Protein AF-A0ABD0NFR9-F1 (afdb_monomer_lite)

pLDDT: mean 80.16, std 15.49, range [42.28, 97.75]

Radius of gyration: 17.25 Å; chains: 1; bounding box: 30×26×58 Å

Secondary structure (DSSP, 8-state):
-PPPTTTSHHHHHHHHH--SSSPP---HHHHHHHHHHH---S-BSS--TTT--SSSB--PPP---------

Structure (mmCIF, N/CA/C/O backbone):
data_AF-A0ABD0NFR9-F1
#
_entry.id   AF-A0ABD0NFR9-F1
#
loop_
_atom_site.group_PDB
_atom_site.id
_atom_site.type_symbol
_atom_site.label_atom_id
_atom_site.label_alt_id
_atom_site.label_comp_id
_atom_site.label_asym_id
_atom_site.label_entity_id
_atom_site.label_seq_id
_atom_site.pdbx_PDB_ins_code
_atom_site.Cartn_x
_atom_site.Cartn_y
_atom_site.Cartn_z
_atom_site.occupancy
_atom_site.B_iso_or_equiv
_atom_site.auth_seq_id
_atom_site.auth_comp_id
_atom_site.auth_asym_id
_atom_site.auth_atom_id
_atom_site.pdbx_PDB_model_num
ATOM 1 N N . MET A 1 1 ? 5.144 -17.474 -3.853 1.00 51.12 1 MET A N 1
ATOM 2 C CA . MET A 1 1 ? 5.827 -16.962 -5.059 1.00 51.12 1 MET A CA 1
ATOM 3 C C . MET A 1 1 ? 7.267 -16.677 -4.665 1.00 51.12 1 MET A C 1
ATOM 5 O O . MET A 1 1 ? 7.476 -15.844 -3.799 1.00 51.12 1 MET A O 1
ATOM 9 N N . HIS A 1 2 ? 8.233 -17.434 -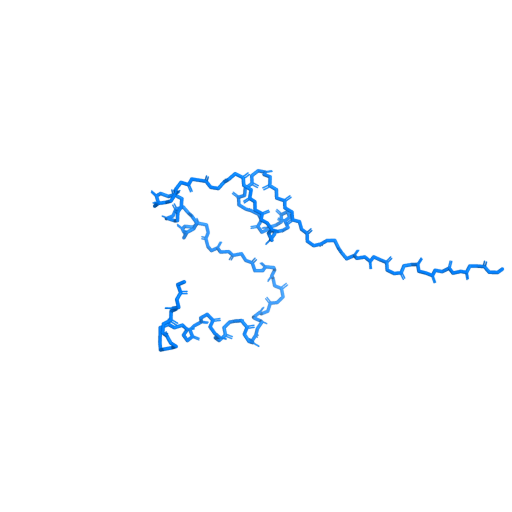5.182 1.00 58.38 2 HIS A N 1
ATOM 10 C CA . HIS A 1 2 ? 9.658 -17.176 -4.959 1.00 58.38 2 HIS A CA 1
ATOM 11 C C . HIS A 1 2 ? 10.155 -16.331 -6.132 1.00 58.38 2 HIS A C 1
ATOM 13 O O . HIS A 1 2 ? 10.023 -16.762 -7.276 1.00 58.38 2 HIS A O 1
ATOM 19 N N . ILE A 1 3 ? 10.659 -15.127 -5.864 1.00 59.69 3 ILE A N 1
ATOM 20 C CA . ILE A 1 3 ? 11.324 -14.312 -6.883 1.00 59.69 3 ILE A CA 1
ATOM 21 C C . ILE A 1 3 ? 12.791 -14.762 -6.909 1.00 59.69 3 ILE A C 1
ATOM 23 O O . ILE A 1 3 ? 13.439 -14.705 -5.862 1.00 59.69 3 ILE A O 1
ATOM 27 N N . PRO A 1 4 ? 13.326 -15.236 -8.049 1.00 69.88 4 PRO A N 1
ATOM 28 C CA . PRO A 1 4 ? 14.717 -15.665 -8.144 1.00 69.88 4 PRO A CA 1
ATOM 29 C C . PRO A 1 4 ? 15.682 -14.572 -7.664 1.00 69.88 4 PRO A C 1
ATOM 31 O O . PRO A 1 4 ? 15.489 -13.390 -7.959 1.00 69.88 4 PRO A O 1
ATOM 34 N N . GLY A 1 5 ? 16.746 -14.965 -6.958 1.00 63.59 5 GLY A N 1
ATOM 35 C CA . GLY A 1 5 ? 17.646 -14.034 -6.260 1.00 63.59 5 GLY A CA 1
ATOM 36 C C . GLY A 1 5 ? 18.278 -12.953 -7.146 1.00 63.59 5 GLY A C 1
ATOM 37 O O . GLY A 1 5 ? 18.475 -11.834 -6.692 1.00 63.59 5 GLY A O 1
ATOM 38 N N . VAL A 1 6 ? 18.507 -13.230 -8.435 1.00 72.19 6 VAL A N 1
ATOM 39 C CA . VAL A 1 6 ? 19.050 -12.239 -9.389 1.00 72.19 6 VAL A CA 1
ATOM 40 C C . VAL A 1 6 ? 18.067 -11.112 -9.727 1.00 72.19 6 VAL A C 1
ATOM 42 O O . VAL A 1 6 ? 18.487 -10.014 -10.073 1.00 72.19 6 VAL A O 1
ATOM 45 N N . THR A 1 7 ? 16.762 -11.357 -9.595 1.00 74.62 7 THR A N 1
ATOM 46 C CA . THR A 1 7 ? 15.704 -10.351 -9.794 1.00 74.62 7 THR A CA 1
ATOM 47 C C . THR A 1 7 ? 15.283 -9.664 -8.496 1.00 74.62 7 THR A C 1
ATOM 49 O O . THR A 1 7 ? 14.682 -8.596 -8.542 1.00 74.62 7 THR A O 1
ATOM 52 N N . ASN A 1 8 ? 15.629 -10.238 -7.339 1.00 77.88 8 ASN A N 1
ATOM 53 C CA . ASN A 1 8 ? 15.287 -9.699 -6.022 1.00 77.88 8 ASN A CA 1
ATOM 54 C C . ASN A 1 8 ? 16.379 -8.795 -5.425 1.00 77.88 8 ASN A C 1
ATOM 56 O O . ASN A 1 8 ? 16.219 -8.297 -4.316 1.00 77.88 8 ASN A O 1
ATOM 60 N N . VAL A 1 9 ? 17.481 -8.561 -6.149 1.00 80.19 9 VAL A N 1
ATOM 61 C CA . VAL A 1 9 ? 18.684 -7.881 -5.630 1.00 80.19 9 VAL A CA 1
ATOM 62 C C . VAL A 1 9 ? 18.366 -6.526 -4.996 1.00 80.19 9 VAL A C 1
ATOM 64 O O . VAL A 1 9 ? 18.897 -6.206 -3.938 1.00 80.19 9 VAL A O 1
ATOM 67 N N . VAL A 1 10 ? 17.477 -5.739 -5.607 1.00 77.12 10 VAL A N 1
ATOM 68 C CA . VAL A 1 10 ? 17.114 -4.407 -5.102 1.00 77.12 10 VAL A CA 1
ATOM 69 C C . VAL A 1 10 ? 16.322 -4.502 -3.795 1.00 77.12 10 VAL A C 1
ATOM 71 O O . VAL A 1 10 ? 16.652 -3.820 -2.827 1.00 77.12 10 VAL A O 1
ATOM 74 N N . ALA A 1 11 ? 15.313 -5.372 -3.727 1.00 76.50 11 ALA A N 1
ATOM 75 C CA . ALA A 1 11 ? 14.530 -5.563 -2.507 1.00 76.50 11 ALA A CA 1
ATOM 76 C C . ALA A 1 11 ? 15.362 -6.225 -1.392 1.00 76.50 11 ALA A C 1
ATOM 78 O O . ALA A 1 11 ? 15.279 -5.817 -0.233 1.00 76.50 11 ALA A O 1
ATOM 79 N N . ASP A 1 12 ? 16.231 -7.178 -1.737 1.00 81.56 12 ASP A N 1
ATOM 80 C CA . ASP A 1 12 ? 17.191 -7.780 -0.809 1.00 81.56 12 ASP A CA 1
ATOM 81 C C . ASP A 1 12 ? 18.173 -6.740 -0.263 1.00 81.56 12 ASP A C 1
ATOM 83 O O . ASP A 1 12 ? 18.449 -6.727 0.937 1.00 81.56 12 ASP A O 1
ATOM 87 N N . PHE A 1 13 ? 18.662 -5.830 -1.108 1.00 80.25 13 PHE A N 1
ATOM 88 C CA . PHE A 1 13 ? 19.514 -4.730 -0.673 1.00 80.25 13 PHE A CA 1
ATOM 89 C C . PHE A 1 13 ? 18.773 -3.814 0.308 1.00 80.25 13 PHE A C 1
ATOM 91 O O . PHE A 1 13 ? 19.265 -3.585 1.413 1.00 80.25 13 PHE A O 1
ATOM 98 N N . PHE A 1 14 ? 17.569 -3.348 -0.029 1.00 75.06 14 PHE A N 1
ATOM 99 C CA . PHE A 1 14 ? 16.822 -2.429 0.834 1.00 75.06 14 PHE A CA 1
ATOM 100 C C . PHE A 1 14 ? 16.331 -3.065 2.143 1.00 75.06 14 PHE A C 1
ATOM 102 O O . PHE A 1 14 ? 16.364 -2.399 3.177 1.00 75.06 14 PHE A O 1
ATOM 109 N N . SER A 1 15 ? 15.960 -4.351 2.146 1.00 71.44 15 SER A N 1
ATOM 110 C CA . SER A 1 15 ? 15.566 -5.05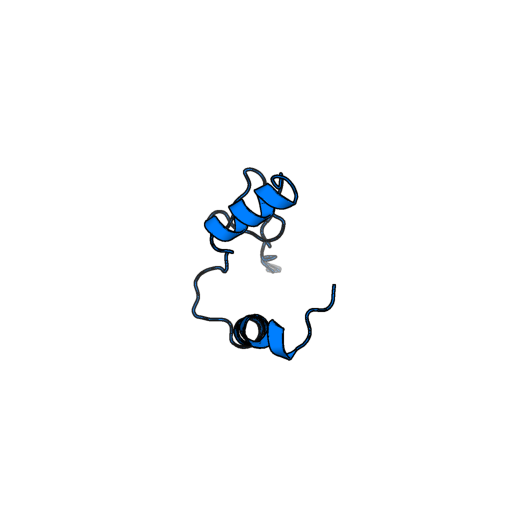8 3.378 1.00 71.44 15 SER A CA 1
ATOM 111 C C . SER A 1 15 ? 16.711 -5.181 4.390 1.00 71.44 15 SER A C 1
ATOM 113 O O . SER A 1 15 ? 16.478 -5.137 5.597 1.00 71.44 15 SER A O 1
ATOM 115 N N . ARG A 1 16 ? 17.954 -5.313 3.907 1.00 79.25 16 ARG A N 1
ATOM 116 C CA . ARG A 1 16 ? 19.146 -5.514 4.748 1.00 79.25 16 ARG A CA 1
ATOM 117 C C . ARG A 1 16 ? 19.801 -4.214 5.189 1.00 79.25 16 ARG A C 1
ATOM 119 O O . ARG A 1 16 ? 20.416 -4.190 6.249 1.00 79.25 16 ARG A O 1
ATOM 126 N N . HIS A 1 17 ? 19.678 -3.156 4.392 1.00 73.00 17 HIS A N 1
ATOM 127 C CA . HIS A 1 17 ? 20.425 -1.917 4.608 1.00 73.00 17 HIS A CA 1
ATOM 128 C C . HIS A 1 17 ? 19.586 -0.770 5.181 1.00 73.00 17 HIS A C 1
ATOM 130 O O . HIS A 1 17 ? 20.147 0.309 5.335 1.00 73.00 17 HIS A O 1
ATOM 136 N N . LYS A 1 18 ? 18.294 -0.995 5.508 1.00 66.12 18 LYS 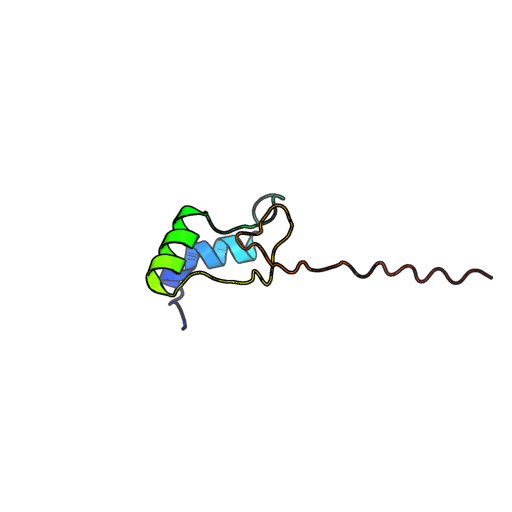A N 1
ATOM 137 C CA . LYS A 1 18 ? 17.366 -0.035 6.156 1.00 66.12 18 LYS A CA 1
ATOM 138 C C . LYS A 1 18 ? 17.686 1.426 5.777 1.00 66.12 18 LYS A C 1
ATOM 140 O O . LYS A 1 18 ? 18.294 2.140 6.578 1.00 66.12 18 LYS A O 1
ATOM 145 N N . PRO A 1 19 ? 17.351 1.862 4.548 1.00 64.06 19 PRO A N 1
ATOM 146 C CA . PRO A 1 19 ? 17.622 3.233 4.124 1.00 64.06 19 PRO A CA 1
ATOM 147 C C . PRO A 1 19 ? 16.992 4.251 5.095 1.00 64.06 19 PRO A C 1
ATOM 149 O O . PRO A 1 19 ? 16.001 3.960 5.759 1.00 64.06 19 PRO A O 1
ATOM 152 N N . LEU A 1 20 ? 17.637 5.416 5.195 1.00 60.28 20 LEU A N 1
ATOM 153 C CA . LEU A 1 20 ? 17.451 6.474 6.197 1.00 60.28 20 LEU A CA 1
ATOM 154 C C . LEU A 1 20 ? 15.990 6.734 6.627 1.00 60.28 20 LEU A C 1
ATOM 156 O O . LEU A 1 20 ? 15.205 7.234 5.835 1.00 60.28 20 LEU A O 1
ATOM 160 N N . SER A 1 21 ? 15.724 6.456 7.913 1.00 58.62 21 SER A N 1
ATOM 161 C CA . SER A 1 21 ? 14.786 7.032 8.909 1.00 58.62 21 SER A CA 1
ATOM 162 C C . SER A 1 21 ? 13.345 7.449 8.563 1.00 58.62 21 SER A C 1
ATOM 164 O O . SER A 1 21 ? 12.584 7.678 9.505 1.00 58.62 21 SER A O 1
ATOM 166 N N . GLU A 1 22 ? 12.935 7.572 7.308 1.00 65.50 22 GLU A N 1
ATOM 167 C CA . GLU A 1 22 ? 11.529 7.786 6.972 1.00 65.50 22 GLU A CA 1
ATOM 168 C C . GLU A 1 22 ? 10.819 6.436 6.931 1.00 65.50 22 GLU A C 1
ATOM 170 O O . GLU A 1 22 ? 11.356 5.430 6.458 1.00 65.50 22 GLU A O 1
ATOM 175 N N . GLU A 1 23 ? 9.619 6.395 7.499 1.00 74.94 2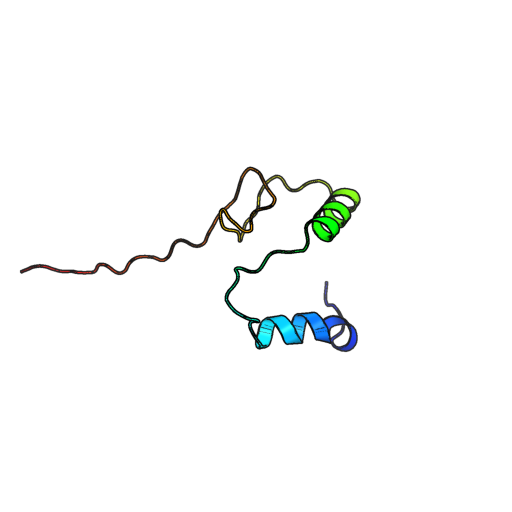3 GLU A N 1
ATOM 176 C CA . GLU A 1 23 ? 8.820 5.185 7.520 1.00 74.94 23 GLU A CA 1
ATOM 177 C C . GLU A 1 23 ? 8.581 4.689 6.090 1.00 74.94 23 GLU A C 1
ATOM 179 O O . GLU A 1 23 ? 8.137 5.432 5.211 1.00 74.94 23 GLU A O 1
ATOM 184 N N . TRP A 1 24 ? 8.927 3.427 5.839 1.00 79.06 24 TRP A N 1
ATOM 185 C CA . TRP A 1 24 ? 8.835 2.858 4.505 1.00 79.06 24 TRP A CA 1
ATOM 186 C C . TRP A 1 24 ? 7.375 2.806 4.043 1.00 79.06 24 TRP A C 1
ATOM 188 O O . TRP A 1 24 ? 6.506 2.312 4.758 1.00 79.06 24 TRP A O 1
ATOM 198 N N . ARG A 1 25 ? 7.120 3.246 2.808 1.00 85.94 25 ARG A N 1
ATOM 199 C CA . ARG A 1 25 ? 5.856 3.014 2.101 1.00 85.94 25 ARG A CA 1
ATOM 200 C C . ARG A 1 25 ? 6.117 2.695 0.636 1.00 85.94 25 ARG A C 1
ATOM 202 O O . ARG A 1 25 ? 7.078 3.196 0.047 1.00 85.94 25 ARG A O 1
ATOM 209 N N . LEU A 1 26 ? 5.238 1.911 0.016 1.00 86.81 26 LEU A N 1
ATOM 210 C CA . LEU A 1 26 ? 5.297 1.690 -1.429 1.00 86.81 26 LEU A CA 1
ATOM 211 C C . LEU A 1 26 ? 4.930 2.981 -2.182 1.00 86.81 26 LEU A C 1
ATOM 213 O O . LEU A 1 26 ? 4.079 3.744 -1.726 1.00 86.81 26 LEU A O 1
ATOM 217 N N . ASN A 1 27 ? 5.545 3.237 -3.341 1.00 88.75 27 ASN A N 1
ATOM 218 C CA . ASN A 1 27 ? 5.166 4.379 -4.179 1.00 88.75 27 ASN A CA 1
ATOM 219 C C . ASN A 1 27 ? 3.656 4.290 -4.527 1.00 88.75 27 ASN A C 1
ATOM 221 O O . ASN A 1 27 ? 3.240 3.241 -5.029 1.00 88.75 27 ASN A O 1
ATOM 225 N N . PRO A 1 28 ? 2.849 5.347 -4.292 1.00 92.56 28 PRO A N 1
ATOM 226 C CA . PRO A 1 28 ? 1.414 5.348 -4.590 1.00 92.56 28 PRO A CA 1
ATOM 227 C C . PRO A 1 28 ? 1.059 4.939 -6.024 1.00 92.56 28 PRO A C 1
ATOM 229 O O . PRO A 1 28 ? 0.057 4.262 -6.237 1.00 92.56 28 PRO A O 1
ATOM 232 N N . GLU A 1 29 ? 1.896 5.274 -7.011 1.00 96.31 29 GLU A N 1
ATOM 233 C CA . GLU A 1 29 ? 1.686 4.858 -8.405 1.00 96.31 29 GLU A CA 1
ATOM 234 C C . GLU A 1 29 ? 1.749 3.333 -8.556 1.00 96.31 29 GLU A C 1
ATOM 236 O O . GLU A 1 29 ? 0.940 2.728 -9.258 1.00 96.31 29 GLU A O 1
ATOM 241 N N . VAL A 1 30 ? 2.676 2.689 -7.844 1.00 94.06 30 VAL A N 1
ATOM 242 C CA . VAL A 1 30 ? 2.809 1.228 -7.841 1.00 94.06 30 VAL A CA 1
ATOM 243 C C . VAL A 1 30 ? 1.623 0.586 -7.121 1.00 94.06 30 VAL A C 1
ATOM 245 O O . VAL A 1 30 ? 1.137 -0.454 -7.561 1.00 94.06 30 VAL A O 1
ATOM 248 N N . VAL A 1 31 ? 1.117 1.200 -6.047 1.00 94.75 31 VAL A N 1
ATOM 249 C CA . VAL A 1 31 ? -0.090 0.714 -5.359 1.00 94.75 31 VAL A CA 1
ATOM 250 C C . VAL A 1 31 ? -1.313 0.788 -6.262 1.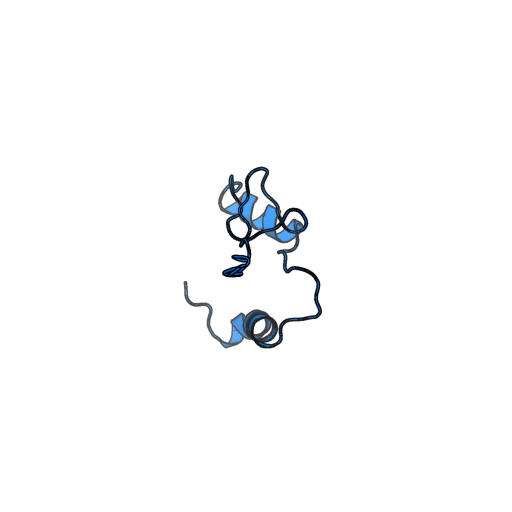00 94.75 31 VAL A C 1
ATOM 252 O O . VAL A 1 31 ? -2.055 -0.190 -6.342 1.00 94.75 31 VAL A O 1
ATOM 255 N N . GLU A 1 32 ? -1.479 1.875 -7.013 1.00 96.50 32 GLU A N 1
ATOM 256 C CA . GLU A 1 32 ? -2.559 1.979 -7.992 1.00 96.50 32 GLU A CA 1
ATOM 257 C C . GLU A 1 32 ? -2.446 0.874 -9.053 1.00 96.50 32 GLU A C 1
ATOM 259 O O . GLU A 1 32 ? -3.424 0.181 -9.330 1.00 96.50 32 GLU A O 1
ATOM 264 N N . MET A 1 33 ? -1.244 0.604 -9.576 1.00 97.69 33 MET A N 1
ATOM 265 C CA . MET A 1 33 ? -1.025 -0.511 -10.510 1.00 97.69 33 MET A CA 1
ATOM 266 C C . MET A 1 33 ? -1.403 -1.875 -9.909 1.00 97.69 33 MET A C 1
ATOM 268 O O . MET A 1 33 ? -1.993 -2.716 -10.594 1.00 97.69 33 MET A O 1
ATOM 272 N N . ILE A 1 34 ? -1.085 -2.110 -8.633 1.00 95.69 34 ILE A N 1
ATOM 273 C CA . ILE A 1 34 ? -1.461 -3.336 -7.916 1.00 95.69 34 ILE A CA 1
ATOM 274 C C . ILE A 1 34 ? -2.986 -3.427 -7.793 1.00 95.69 34 ILE A C 1
ATOM 276 O O . ILE A 1 34 ? -3.560 -4.477 -8.092 1.00 95.69 34 ILE A O 1
ATOM 280 N N . TRP A 1 35 ? -3.658 -2.341 -7.413 1.00 97.06 35 TRP A N 1
ATOM 281 C CA . TRP A 1 35 ? -5.113 -2.310 -7.273 1.00 97.06 35 TRP A CA 1
ATOM 282 C C . TRP A 1 35 ? -5.846 -2.500 -8.596 1.00 97.06 35 TRP A C 1
ATOM 284 O O . TRP A 1 35 ? -6.830 -3.236 -8.634 1.00 97.06 35 TRP A O 1
ATOM 294 N N . GLN A 1 36 ? -5.348 -1.934 -9.695 1.00 97.56 36 GLN A N 1
ATOM 295 C CA . GLN A 1 36 ? -5.895 -2.192 -11.031 1.00 97.56 36 GLN A CA 1
ATOM 296 C C . GLN A 1 36 ? -5.791 -3.674 -11.416 1.00 97.56 36 GLN A C 1
ATOM 298 O O . GLN A 1 36 ? -6.647 -4.204 -12.125 1.00 97.56 36 GLN A O 1
ATOM 303 N N . ARG A 1 37 ? -4.756 -4.377 -10.935 1.00 97.75 37 ARG A N 1
ATOM 304 C CA . ARG A 1 37 ? -4.522 -5.787 -11.270 1.00 97.75 37 ARG A CA 1
ATOM 305 C C . ARG A 1 37 ? -5.278 -6.778 -10.383 1.00 97.75 37 ARG A C 1
ATOM 307 O O . ARG A 1 37 ? -5.662 -7.840 -10.884 1.00 97.75 37 ARG A O 1
ATOM 314 N N . PHE A 1 38 ? -5.424 -6.471 -9.096 1.00 96.56 38 PHE A N 1
ATOM 315 C CA . PHE A 1 38 ? -5.895 -7.408 -8.066 1.00 96.56 38 PHE A CA 1
ATOM 316 C C . PHE A 1 38 ? -7.123 -6.921 -7.284 1.00 96.56 38 PHE A C 1
ATOM 318 O O . PHE A 1 38 ? -7.667 -7.676 -6.481 1.00 96.56 38 PHE A O 1
ATOM 325 N N . GLY A 1 39 ? -7.583 -5.697 -7.535 1.00 96.19 39 GLY A N 1
ATOM 326 C CA . GLY A 1 39 ? -8.623 -5.027 -6.761 1.00 96.19 39 GLY A CA 1
ATOM 327 C C . GLY A 1 39 ? -8.048 -4.131 -5.664 1.00 96.19 39 GLY A C 1
ATOM 328 O O . GLY A 1 39 ? -6.943 -4.346 -5.159 1.00 96.19 39 GLY A O 1
ATOM 329 N N . ARG A 1 40 ? -8.813 -3.098 -5.297 1.00 96.12 40 ARG A N 1
ATOM 330 C CA . ARG A 1 40 ? -8.427 -2.145 -4.253 1.00 96.12 40 ARG A CA 1
ATOM 331 C C . ARG A 1 40 ? -8.435 -2.812 -2.878 1.00 96.12 40 ARG A C 1
ATOM 333 O O . ARG A 1 40 ? -9.420 -3.442 -2.500 1.00 96.12 40 ARG A O 1
ATOM 340 N N . ALA A 1 41 ? -7.358 -2.628 -2.120 1.00 95.56 41 ALA A N 1
ATOM 341 C CA . ALA A 1 41 ? -7.293 -3.075 -0.734 1.00 95.56 41 ALA A CA 1
ATOM 342 C C . ALA A 1 41 ? -8.237 -2.245 0.154 1.00 95.56 41 ALA A C 1
ATOM 344 O O . ALA A 1 41 ? -8.344 -1.028 0.003 1.00 95.56 41 ALA A O 1
ATOM 345 N N . GLY A 1 42 ? -8.923 -2.912 1.085 1.00 96.75 42 GLY A N 1
ATOM 346 C CA . GLY A 1 42 ? -9.761 -2.254 2.094 1.00 96.75 42 GLY A CA 1
ATOM 347 C C . GLY A 1 42 ? -9.037 -1.953 3.409 1.00 96.75 42 GLY A C 1
ATOM 348 O O . GLY A 1 42 ? -9.589 -1.246 4.246 1.00 96.75 42 GLY A O 1
ATOM 349 N N . LEU A 1 43 ? -7.833 -2.501 3.600 1.00 95.25 43 LEU A N 1
ATOM 350 C CA . LEU A 1 43 ? -7.084 -2.466 4.853 1.00 95.25 43 LEU A CA 1
ATOM 351 C C . LEU A 1 43 ? -5.576 -2.464 4.581 1.00 95.25 43 LEU A C 1
ATOM 353 O O . LEU A 1 43 ? -5.112 -3.248 3.750 1.00 95.25 43 LEU A O 1
ATOM 357 N N . ASP A 1 44 ? -4.834 -1.654 5.334 1.00 94.31 44 ASP A N 1
ATOM 358 C CA . ASP A 1 44 ? -3.371 -1.700 5.402 1.00 94.31 44 ASP A CA 1
ATOM 359 C C . ASP A 1 44 ? -2.914 -2.342 6.724 1.00 94.31 44 ASP A C 1
ATOM 361 O O . ASP A 1 44 ? -3.315 -1.912 7.804 1.00 94.31 44 ASP A O 1
ATOM 365 N N . LEU A 1 45 ? -2.130 -3.418 6.666 1.00 91.69 45 LEU A N 1
ATOM 366 C CA . LEU A 1 45 ? -1.798 -4.217 7.860 1.00 91.69 45 LEU A CA 1
ATOM 367 C C . LEU A 1 45 ? -0.543 -3.739 8.592 1.00 91.69 45 LEU A C 1
ATOM 369 O O . LEU A 1 45 ? -0.365 -4.071 9.762 1.00 91.69 45 LEU A O 1
ATOM 373 N N . PHE A 1 46 ? 0.334 -3.017 7.895 1.00 87.69 46 PHE A N 1
ATOM 374 C CA . PHE A 1 46 ? 1.642 -2.607 8.400 1.00 87.69 46 PHE A CA 1
ATOM 375 C C . PHE A 1 46 ? 1.921 -1.169 7.975 1.00 87.69 46 PHE A C 1
ATOM 377 O O . PHE A 1 46 ? 2.794 -0.916 7.146 1.00 87.69 46 PHE A O 1
ATOM 384 N N . ALA A 1 47 ? 1.145 -0.244 8.526 1.00 90.81 47 ALA A N 1
ATOM 385 C CA . ALA A 1 47 ? 1.237 1.169 8.201 1.00 90.81 47 ALA A CA 1
ATOM 386 C C . ALA A 1 47 ? 1.107 2.038 9.451 1.00 90.81 47 ALA A C 1
ATOM 388 O O . ALA A 1 47 ? 0.639 1.599 10.498 1.00 90.81 47 ALA A O 1
ATOM 389 N N . SER A 1 48 ? 1.485 3.296 9.320 1.00 89.31 48 SER A N 1
ATOM 390 C CA . SER A 1 48 ? 1.133 4.380 10.219 1.00 89.31 48 SER A CA 1
ATOM 391 C C . SER A 1 48 ? 0.182 5.338 9.518 1.00 89.31 48 SER A C 1
ATOM 393 O O . SER A 1 48 ? -0.144 5.197 8.336 1.00 89.31 48 SER A O 1
ATOM 395 N N . GLU A 1 49 ? -0.192 6.390 10.236 1.00 90.06 49 GLU A N 1
ATOM 396 C CA . GLU A 1 49 ? -0.917 7.520 9.675 1.00 90.06 49 GLU A CA 1
ATOM 397 C C . GLU A 1 49 ? -0.186 8.171 8.482 1.00 90.06 49 GLU A C 1
ATOM 399 O O . GLU A 1 49 ? -0.835 8.641 7.550 1.00 90.06 49 GLU A O 1
ATOM 404 N N . ALA A 1 50 ? 1.152 8.167 8.465 1.00 89.38 50 ALA A N 1
ATOM 405 C CA . ALA A 1 50 ? 1.949 8.794 7.408 1.00 89.38 50 ALA A CA 1
ATOM 406 C C . ALA A 1 50 ? 2.189 7.882 6.187 1.00 89.38 50 ALA A C 1
ATOM 408 O O . ALA A 1 50 ? 2.431 8.373 5.074 1.00 89.38 50 ALA A O 1
ATOM 409 N N . SER A 1 51 ? 2.150 6.560 6.381 1.00 90.94 51 SER A N 1
ATOM 410 C CA . SER A 1 51 ? 2.473 5.565 5.348 1.00 90.94 51 SER A CA 1
ATOM 411 C C . SER A 1 51 ? 1.246 4.862 4.753 1.00 90.94 51 SER A C 1
ATOM 413 O O . SER A 1 51 ? 1.356 4.331 3.643 1.00 90.94 51 SER A O 1
ATOM 415 N N . THR A 1 52 ? 0.088 4.909 5.428 1.00 94.56 52 THR A N 1
ATOM 4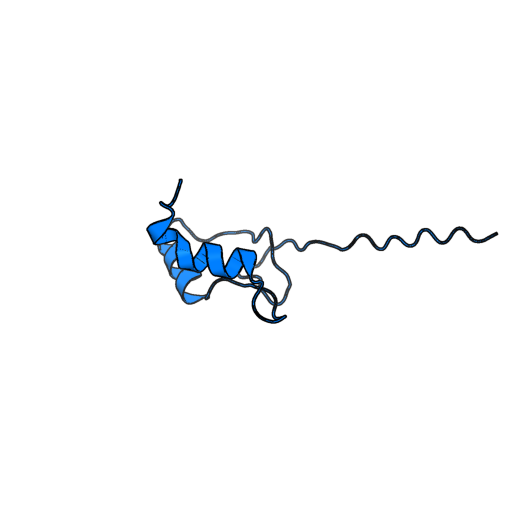16 C CA . THR A 1 52 ? -1.138 4.217 5.002 1.00 94.56 52 THR A CA 1
ATOM 417 C C . THR A 1 52 ? -1.631 4.657 3.627 1.00 94.56 52 THR A C 1
ATOM 419 O O . THR A 1 52 ? -1.627 5.839 3.270 1.00 94.56 52 THR A O 1
ATOM 422 N N . GLN A 1 53 ? -2.116 3.686 2.855 1.00 94.75 53 GLN A N 1
ATOM 423 C CA . GLN A 1 53 ? -2.799 3.926 1.576 1.00 94.75 53 GLN A CA 1
ATOM 424 C C . GLN A 1 53 ? -4.267 3.485 1.603 1.00 94.75 53 GLN A C 1
ATOM 426 O O . GLN A 1 53 ? -4.980 3.600 0.602 1.00 94.75 53 GLN A O 1
ATOM 431 N N . CYS A 1 54 ? -4.744 3.016 2.759 1.00 95.25 54 CYS A N 1
ATOM 432 C CA . CYS A 1 54 ? -6.121 2.585 2.972 1.00 95.25 54 CYS A CA 1
ATOM 433 C C . CYS A 1 54 ? -6.824 3.449 4.034 1.00 95.25 54 CYS A C 1
ATOM 435 O O . CYS A 1 54 ? -6.186 3.912 4.980 1.00 95.25 54 CYS A O 1
ATOM 437 N N . PRO A 1 55 ? -8.157 3.626 3.942 1.00 93.38 55 PRO A N 1
ATOM 438 C CA . PRO A 1 55 ? -8.922 4.312 4.986 1.00 93.38 55 PRO A CA 1
ATOM 439 C C . PRO A 1 55 ? -8.872 3.603 6.347 1.00 93.38 55 PRO A C 1
ATOM 441 O O . PRO A 1 55 ? -8.957 4.257 7.380 1.00 93.38 55 PRO A O 1
ATOM 444 N N . LEU A 1 56 ? -8.742 2.272 6.345 1.00 96.25 56 LEU A N 1
ATOM 445 C CA . LEU A 1 56 ? -8.546 1.451 7.536 1.00 96.25 56 LEU A CA 1
ATOM 446 C C . LEU A 1 56 ? -7.116 0.912 7.533 1.00 96.25 56 LEU A C 1
ATOM 448 O O . LEU A 1 56 ? -6.653 0.408 6.508 1.00 96.25 56 LEU A O 1
ATOM 452 N N . TRP A 1 57 ? -6.431 0.995 8.670 1.00 95.56 57 TRP A N 1
ATOM 453 C CA . TRP A 1 57 ? -5.059 0.520 8.801 1.00 95.56 57 TRP A CA 1
ATOM 454 C C . TRP A 1 57 ? -4.714 0.126 10.240 1.00 95.56 57 TRP A C 1
ATOM 456 O O . TRP A 1 57 ? -5.391 0.538 11.184 1.00 95.56 57 TRP A O 1
ATOM 466 N N . PHE A 1 58 ? -3.662 -0.678 10.389 1.00 93.88 58 PHE A N 1
ATOM 467 C CA . PHE A 1 58 ? -3.063 -1.049 11.669 1.00 93.88 58 PHE A CA 1
ATOM 468 C C . PHE A 1 58 ? -1.583 -0.664 11.701 1.00 93.88 58 PHE A C 1
ATOM 470 O O . PHE A 1 58 ? -0.850 -0.930 10.746 1.00 93.88 58 PHE A O 1
ATOM 477 N N . SER A 1 59 ? -1.155 -0.094 12.828 1.00 90.25 59 SER A N 1
ATOM 478 C CA . SER A 1 59 ? 0.252 0.100 13.178 1.00 90.25 59 SER A CA 1
ATOM 479 C C . SER A 1 59 ? 0.687 -0.866 14.269 1.00 90.25 59 SER A C 1
ATOM 481 O O . SER A 1 59 ? -0.115 -1.361 15.064 1.00 90.25 59 SER A O 1
ATOM 483 N N . LEU A 1 60 ? 1.997 -1.095 14.337 1.00 85.56 60 LEU A N 1
ATOM 484 C CA . LEU A 1 60 ? 2.603 -1.676 15.522 1.00 85.56 60 LEU A CA 1
ATOM 485 C C . LEU A 1 60 ? 2.547 -0.635 16.649 1.00 85.56 60 LEU A C 1
ATOM 487 O O . LEU A 1 60 ? 3.164 0.423 16.545 1.00 85.56 60 LEU A O 1
ATOM 491 N N . ALA A 1 61 ? 1.814 -0.933 17.718 1.00 78.19 61 ALA A N 1
ATOM 492 C CA . ALA A 1 61 ? 1.943 -0.196 18.966 1.00 78.19 61 ALA A CA 1
ATOM 493 C C . ALA A 1 61 ? 3.179 -0.724 19.703 1.00 78.19 61 ALA A C 1
ATOM 495 O O . ALA A 1 61 ? 3.293 -1.932 19.921 1.00 78.19 61 ALA A O 1
ATOM 496 N N . GLU A 1 62 ? 4.109 0.154 20.081 1.00 70.38 62 GLU A N 1
ATOM 497 C CA . GLU A 1 62 ? 5.129 -0.235 21.052 1.00 70.38 62 GLU A CA 1
ATOM 498 C C . GLU A 1 62 ? 4.423 -0.497 22.387 1.00 70.38 62 GLU A C 1
ATOM 500 O O . GLU A 1 62 ? 3.733 0.377 22.917 1.00 70.38 62 GLU A O 1
ATOM 505 N N . GLU A 1 63 ? 4.558 -1.708 22.933 1.00 63.38 63 GLU A N 1
ATOM 506 C CA . GLU A 1 63 ? 4.211 -1.931 24.331 1.00 63.38 63 GLU A CA 1
ATOM 507 C C . GLU A 1 63 ? 5.176 -1.096 25.173 1.00 63.38 63 GLU A C 1
ATOM 509 O O . GLU A 1 63 ? 6.351 -1.433 25.331 1.00 63.38 63 GLU A O 1
ATOM 514 N N . SER A 1 64 ? 4.689 0.021 25.708 1.00 59.56 64 SER A N 1
ATOM 515 C CA . SER A 1 64 ? 5.379 0.736 26.770 1.00 59.56 64 SER A CA 1
ATOM 516 C C . SER A 1 64 ? 5.530 -0.231 27.941 1.00 59.56 64 SER A C 1
ATOM 518 O O . SER A 1 64 ? 4.588 -0.428 28.708 1.00 59.56 64 SER A O 1
ATOM 520 N N . THR A 1 65 ? 6.702 -0.842 28.111 1.00 58.75 65 THR A N 1
ATOM 521 C CA . THR A 1 65 ? 7.049 -1.560 29.343 1.00 58.75 65 THR A CA 1
ATOM 522 C C . THR A 1 65 ? 7.199 -0.538 30.473 1.00 58.75 65 THR A C 1
ATOM 524 O O . THR A 1 65 ? 8.290 -0.283 30.972 1.00 58.75 65 THR A O 1
ATOM 527 N N . THR A 1 66 ? 6.104 0.085 30.904 1.00 56.75 66 THR A N 1
ATOM 528 C CA . THR A 1 66 ? 6.043 0.828 32.162 1.00 56.75 66 THR A CA 1
ATOM 529 C C . THR A 1 66 ? 5.696 -0.162 33.266 1.00 56.75 66 THR A C 1
ATOM 531 O O . THR A 1 66 ? 4.642 -0.115 33.889 1.00 56.75 66 THR A O 1
ATOM 534 N N . GLY A 1 67 ? 6.618 -1.091 33.514 1.00 57.00 67 GLY A N 1
ATOM 535 C CA . GLY A 1 67 ? 6.680 -1.831 34.767 1.00 57.00 67 GLY A CA 1
ATOM 536 C C . GLY A 1 67 ? 7.340 -0.963 35.833 1.00 57.00 67 GLY A C 1
ATOM 537 O O . GLY A 1 67 ? 8.445 -1.268 36.269 1.00 57.00 67 GLY A O 1
ATOM 538 N N . GLN A 1 68 ? 6.705 0.143 36.226 1.00 47.59 68 GLN A N 1
ATOM 539 C CA . GLN A 1 68 ? 7.112 0.884 37.419 1.00 47.59 68 GLN A CA 1
ATOM 540 C C . GLN A 1 68 ? 6.296 0.343 38.594 1.00 47.59 68 GLN A C 1
ATOM 542 O O . GLN A 1 68 ? 5.178 0.774 38.854 1.00 47.59 68 GLN A O 1
ATOM 547 N N . ILE A 1 69 ? 6.849 -0.661 39.278 1.00 55.47 69 ILE A N 1
ATOM 548 C CA . ILE A 1 69 ? 6.387 -1.036 40.615 1.00 55.47 69 ILE A CA 1
ATOM 549 C C . ILE A 1 69 ? 6.861 0.075 41.555 1.00 55.47 69 ILE A C 1
ATOM 551 O O . ILE A 1 69 ? 8.062 0.234 41.775 1.00 55.47 69 ILE A O 1
ATOM 555 N N . SER A 1 70 ? 5.924 0.864 42.071 1.00 42.28 70 SER A N 1
ATOM 556 C CA . SER A 1 70 ? 6.162 1.784 43.185 1.00 42.28 70 SER A CA 1
ATOM 557 C C . SER A 1 70 ? 5.961 1.031 44.507 1.00 42.28 70 SER A C 1
ATOM 559 O O . SER A 1 70 ? 4.909 0.420 44.696 1.00 42.28 70 SER A O 1
ATOM 561 N N . TYR A 1 71 ? 6.970 1.065 45.386 1.00 50.12 71 TYR A N 1
ATOM 562 C CA . TYR A 1 71 ? 6.842 0.802 46.828 1.00 50.12 71 TYR A CA 1
ATOM 563 C C . TYR A 1 71 ? 6.622 2.122 47.565 1.00 50.12 71 TYR A C 1
ATOM 565 O O . TYR A 1 71 ? 7.209 3.133 47.109 1.00 50.12 71 TYR A O 1
#

Foldseek 3Di:
DDDPCVRCVVVVCCVPVVPDDDDDADDVVVLVVVCVVPNHDQEAEDDDPVRDPHPHYDHDDPPPPPPPDDD

Organism: Cirrhinus mrigala (NCBI:txid683832)

Sequence (71 aa):
MHIPGVTNVVADFFSRHKPLSEEWRLNPEVVEMIWQRFGRAGLDLFASEASTQCPLWFSLAEESTTGQISY